Protein AF-T1G9U5-F1 (afdb_monomer_lite)

Organism: Helobdella robusta (NCBI:txid6412)

Secondary structure (DSSP, 8-state):
--SSSSHHHHHHHHHHHHHTS-S----HHHHHHHHHHHHHTS-HHHHHHHHHHHHHHHHS-PPPPTTS-HHHHHHHTTS-HHHHHHHHHHHHTT--

pLDDT: mean 75.55, std 17.42, range [41.25, 92.25]

Structure (mmCIF, N/CA/C/O backbone):
data_AF-T1G9U5-F1
#
_entry.id   AF-T1G9U5-F1
#
loop_
_atom_site.group_PDB
_atom_site.id
_atom_site.type_symbol
_atom_site.label_atom_id
_atom_site.label_alt_id
_atom_site.label_comp_id
_atom_site.label_asym_id
_atom_site.label_entity_id
_atom_site.label_seq_id
_atom_site.pdbx_PDB_ins_code
_atom_site.Cartn_x
_atom_site.Cartn_y
_atom_site.Cartn_z
_atom_site.occupancy
_atom_site.B_iso_or_equiv
_atom_site.auth_seq_id
_atom_site.auth_comp_id
_atom_site.auth_asym_id
_atom_site.auth_atom_id
_atom_site.pdbx_PDB_model_num
ATOM 1 N N . MET A 1 1 ? 8.396 -6.307 -59.328 1.00 52.41 1 MET A N 1
ATOM 2 C CA . MET A 1 1 ? 7.702 -5.249 -58.550 1.00 52.41 1 MET A CA 1
ATOM 3 C C . MET A 1 1 ? 7.329 -5.758 -57.147 1.00 52.41 1 MET A C 1
ATOM 5 O O . MET A 1 1 ? 6.153 -5.801 -56.813 1.00 52.41 1 MET A O 1
ATOM 9 N N . HIS A 1 2 ? 8.297 -6.168 -56.311 1.00 49.94 2 HIS A N 1
ATOM 10 C CA . HIS A 1 2 ? 8.020 -6.821 -55.008 1.00 49.94 2 HIS A CA 1
ATOM 11 C C . HIS A 1 2 ? 8.766 -6.199 -53.807 1.00 49.94 2 HIS A C 1
ATOM 13 O O . HIS A 1 2 ? 8.800 -6.775 -52.731 1.00 49.94 2 HIS A O 1
ATOM 19 N N . GLY A 1 3 ? 9.333 -4.997 -53.957 1.00 46.38 3 GLY A N 1
ATOM 20 C CA . GLY A 1 3 ? 10.149 -4.354 -52.914 1.00 46.38 3 GLY A CA 1
ATOM 21 C C . GLY A 1 3 ? 9.411 -3.410 -51.956 1.00 46.38 3 GLY A C 1
ATOM 22 O O . GLY A 1 3 ? 10.069 -2.718 -51.192 1.00 46.38 3 GLY A O 1
ATOM 23 N N . LYS A 1 4 ? 8.074 -3.310 -52.012 1.00 46.88 4 LYS A N 1
ATOM 24 C CA . LYS A 1 4 ? 7.315 -2.287 -51.256 1.00 46.88 4 LYS A CA 1
ATOM 25 C C . LYS A 1 4 ? 6.398 -2.831 -50.156 1.00 46.88 4 LYS A C 1
ATOM 27 O O . LYS A 1 4 ? 5.920 -2.048 -49.350 1.00 46.88 4 LYS A O 1
ATOM 32 N N . LEU A 1 5 ? 6.176 -4.146 -50.093 1.00 46.72 5 LEU A N 1
ATOM 33 C CA . LEU A 1 5 ? 5.216 -4.748 -49.153 1.00 46.72 5 LEU A CA 1
ATOM 34 C C . LEU A 1 5 ? 5.819 -5.163 -47.801 1.00 46.72 5 LEU A C 1
ATOM 36 O O . LEU A 1 5 ? 5.080 -5.316 -46.838 1.00 46.72 5 LEU A O 1
ATOM 40 N N . ILE A 1 6 ? 7.144 -5.296 -47.697 1.00 51.81 6 ILE A N 1
ATOM 41 C CA . ILE A 1 6 ? 7.803 -5.726 -46.447 1.00 51.81 6 ILE A CA 1
ATOM 42 C C . ILE A 1 6 ? 8.071 -4.533 -45.511 1.00 51.81 6 ILE A C 1
ATOM 44 O O . ILE A 1 6 ? 8.065 -4.679 -44.291 1.00 51.81 6 ILE A O 1
ATOM 48 N N . LEU A 1 7 ? 8.229 -3.323 -46.060 1.00 44.25 7 LEU A N 1
ATOM 49 C CA . LEU A 1 7 ? 8.572 -2.138 -45.266 1.00 44.25 7 LEU A CA 1
ATOM 50 C C . LEU A 1 7 ? 7.390 -1.613 -44.428 1.00 44.25 7 LEU A C 1
ATOM 52 O O . LEU A 1 7 ? 7.592 -1.063 -43.350 1.00 44.25 7 LEU A O 1
ATOM 56 N N . SER A 1 8 ? 6.152 -1.827 -44.881 1.00 49.50 8 SER A N 1
ATOM 57 C CA . SER A 1 8 ? 4.940 -1.370 -44.183 1.00 49.50 8 SER A CA 1
ATOM 58 C C . SER A 1 8 ? 4.572 -2.230 -42.970 1.00 49.50 8 SER A C 1
ATOM 60 O O . SER A 1 8 ? 3.915 -1.741 -42.056 1.00 49.50 8 SER A O 1
ATOM 62 N N . PHE A 1 9 ? 5.008 -3.494 -42.934 1.00 44.62 9 PHE A N 1
ATOM 63 C CA . PHE A 1 9 ? 4.703 -4.410 -41.830 1.00 44.62 9 PHE A CA 1
ATOM 64 C C . PHE A 1 9 ? 5.645 -4.205 -40.632 1.00 44.62 9 PHE A C 1
ATOM 66 O O . PHE A 1 9 ? 5.225 -4.301 -39.482 1.00 44.62 9 PHE A O 1
ATOM 73 N N . LEU A 1 10 ? 6.905 -3.834 -40.891 1.00 47.88 10 LEU A N 1
ATOM 74 C CA . LEU A 1 10 ? 7.883 -3.518 -39.843 1.00 47.88 10 LEU A CA 1
ATOM 75 C C . LEU A 1 10 ? 7.629 -2.153 -39.184 1.00 47.88 10 LEU A C 1
ATOM 77 O O . LEU A 1 10 ? 7.886 -1.995 -37.992 1.00 47.88 10 LEU A O 1
ATOM 81 N N . LEU A 1 11 ? 7.068 -1.185 -39.920 1.00 47.56 11 LEU A N 1
ATOM 82 C CA . LEU A 1 11 ? 6.750 0.136 -39.367 1.00 47.56 11 LEU A CA 1
ATOM 83 C C . LEU A 1 11 ? 5.550 0.099 -38.400 1.00 47.56 11 LEU A C 1
ATOM 85 O O . LEU A 1 11 ? 5.530 0.834 -37.418 1.00 47.56 11 LEU A O 1
ATOM 89 N N . GLY A 1 12 ? 4.578 -0.791 -38.635 1.00 41.84 12 GLY A N 1
ATOM 90 C CA . GLY A 1 12 ? 3.431 -0.982 -37.738 1.00 41.84 12 GLY A CA 1
ATOM 91 C C . GLY A 1 12 ? 3.804 -1.620 -36.394 1.00 41.84 12 GLY A C 1
ATOM 92 O O . GLY A 1 12 ? 3.231 -1.264 -35.365 1.00 41.84 12 GLY A O 1
ATOM 93 N N . LEU A 1 13 ? 4.807 -2.506 -36.377 1.00 43.94 13 LEU A N 1
ATOM 94 C CA . LEU A 1 13 ? 5.268 -3.176 -35.155 1.00 43.94 13 LEU A CA 1
ATOM 95 C C . LEU A 1 13 ? 6.019 -2.220 -34.207 1.00 43.94 13 LEU A C 1
ATOM 97 O O . LEU A 1 13 ? 5.925 -2.356 -32.988 1.00 43.94 13 LEU A O 1
ATOM 101 N N . ALA A 1 14 ? 6.716 -1.219 -34.753 1.00 48.59 14 ALA A N 1
ATOM 102 C CA . ALA A 1 14 ? 7.437 -0.223 -33.958 1.00 48.59 14 ALA A CA 1
ATOM 103 C C . ALA A 1 14 ? 6.493 0.726 -33.193 1.00 48.59 14 ALA A C 1
ATOM 105 O O . ALA A 1 14 ? 6.794 1.117 -32.068 1.00 48.59 14 ALA A O 1
ATOM 106 N N . ILE A 1 15 ? 5.328 1.057 -33.762 1.00 50.03 15 ILE A N 1
ATOM 107 C CA . ILE A 1 15 ? 4.354 1.961 -33.124 1.00 50.03 15 ILE A CA 1
ATOM 108 C C . ILE A 1 15 ? 3.653 1.270 -31.941 1.00 50.03 15 ILE A C 1
ATOM 110 O O . ILE A 1 15 ? 3.416 1.899 -30.912 1.00 50.03 15 ILE A O 1
ATOM 114 N N . VAL A 1 16 ? 3.387 -0.037 -32.037 1.00 46.12 16 VAL A N 1
ATOM 115 C CA . VAL A 1 16 ? 2.782 -0.810 -30.935 1.00 46.12 16 VAL A CA 1
ATOM 116 C C . VAL A 1 16 ? 3.756 -0.987 -29.761 1.00 46.12 16 VAL A C 1
ATOM 118 O O . VAL A 1 16 ? 3.327 -0.947 -28.610 1.00 46.12 16 VAL A O 1
ATOM 121 N N . LEU A 1 17 ? 5.063 -1.102 -30.025 1.00 45.94 17 LEU A N 1
ATOM 122 C CA . LEU A 1 17 ? 6.086 -1.147 -28.970 1.00 45.94 17 LEU A CA 1
ATOM 123 C C . LEU A 1 17 ? 6.320 0.217 -28.296 1.00 45.94 17 LEU A C 1
ATOM 125 O O . LEU A 1 17 ? 6.642 0.255 -27.112 1.00 45.94 17 LEU A O 1
ATOM 129 N N . LEU A 1 18 ? 6.099 1.331 -29.002 1.00 42.78 18 LEU A N 1
ATOM 130 C CA . LEU A 1 18 ? 6.149 2.682 -28.421 1.00 42.78 18 LEU A CA 1
ATOM 131 C C . LEU A 1 18 ? 4.950 2.982 -27.505 1.00 42.78 18 LEU A C 1
ATOM 133 O O . LEU A 1 18 ? 5.103 3.685 -26.512 1.00 42.78 18 LEU A O 1
ATOM 137 N N . VAL A 1 19 ? 3.778 2.401 -27.778 1.00 44.56 19 VAL A N 1
ATOM 138 C CA . VAL A 1 19 ? 2.559 2.590 -26.964 1.00 44.56 19 VAL A CA 1
ATOM 139 C C . VAL A 1 19 ? 2.607 1.867 -25.608 1.00 44.56 19 VAL A C 1
ATOM 141 O O . VAL A 1 19 ? 1.878 2.243 -24.692 1.00 44.56 19 VAL A O 1
ATOM 144 N N . GLN A 1 20 ? 3.474 0.866 -25.423 1.00 41.25 20 GLN A N 1
ATOM 145 C CA . GLN A 1 20 ? 3.633 0.193 -24.122 1.00 41.25 20 GLN A CA 1
ATOM 146 C C . GLN A 1 20 ? 4.611 0.895 -23.165 1.00 41.25 20 GLN A C 1
ATOM 148 O O . GLN A 1 20 ? 4.674 0.522 -21.994 1.00 41.25 20 GLN A O 1
ATOM 153 N N . ALA A 1 21 ? 5.339 1.916 -23.628 1.00 42.72 21 ALA A N 1
ATOM 154 C CA . ALA A 1 21 ? 6.296 2.658 -22.806 1.00 42.72 21 ALA A CA 1
ATOM 155 C C . ALA A 1 21 ? 5.669 3.827 -22.020 1.00 42.72 21 ALA A C 1
ATOM 157 O O . ALA A 1 21 ? 6.332 4.380 -21.149 1.00 42.72 21 ALA A O 1
ATOM 158 N N . ASP A 1 22 ? 4.410 4.183 -22.300 1.00 41.34 22 ASP A N 1
ATOM 159 C CA . ASP A 1 22 ? 3.801 5.438 -21.830 1.00 41.34 22 ASP A CA 1
ATOM 160 C C . ASP A 1 22 ? 2.601 5.228 -20.887 1.00 41.34 22 ASP A C 1
ATOM 162 O O . ASP A 1 22 ? 1.674 6.032 -20.808 1.00 41.34 22 ASP A O 1
ATOM 166 N N . GLN A 1 23 ? 2.592 4.118 -20.141 1.00 46.56 23 GLN A N 1
ATOM 167 C CA . GLN A 1 23 ? 1.864 4.110 -18.871 1.00 46.56 23 GLN A CA 1
ATOM 168 C C . GLN A 1 23 ? 2.743 4.874 -17.882 1.00 46.56 23 GLN A C 1
ATOM 170 O O . GLN A 1 23 ? 3.858 4.405 -17.637 1.00 46.56 23 GLN A O 1
ATOM 175 N N . PRO A 1 24 ? 2.304 6.009 -17.306 1.00 55.09 24 PRO A N 1
ATOM 176 C CA . PRO A 1 24 ? 3.102 6.696 -16.307 1.00 55.09 24 PRO A CA 1
ATOM 177 C C . PRO A 1 24 ? 3.357 5.710 -15.169 1.00 55.09 24 PRO A C 1
ATOM 179 O O . PRO A 1 24 ? 2.445 5.326 -14.434 1.00 55.09 24 PRO A O 1
ATOM 182 N N . THR A 1 25 ? 4.597 5.234 -15.058 1.00 61.38 25 THR A N 1
ATOM 183 C CA . THR A 1 25 ? 5.056 4.500 -13.885 1.00 61.38 25 THR A CA 1
ATOM 184 C C . THR A 1 25 ? 4.785 5.399 -12.694 1.00 61.38 25 THR A C 1
ATOM 186 O O . THR A 1 25 ? 5.385 6.467 -12.587 1.00 61.38 2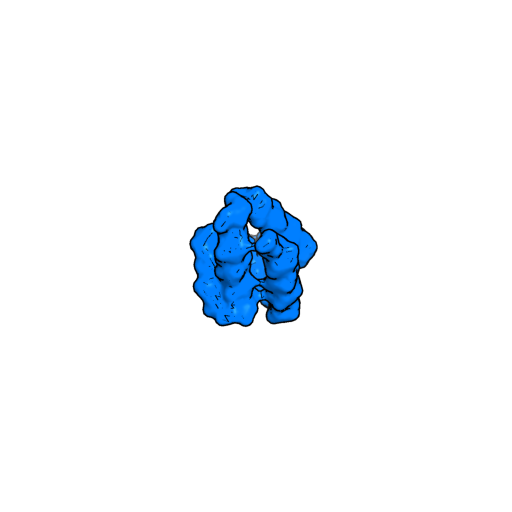5 THR A O 1
ATOM 189 N N . LEU A 1 26 ? 3.829 5.000 -11.849 1.00 67.81 26 LEU A N 1
ATOM 190 C CA . LEU A 1 26 ? 3.528 5.728 -10.626 1.00 67.81 26 LEU A CA 1
ATOM 191 C C . LEU A 1 26 ? 4.827 5.882 -9.838 1.00 67.81 26 LEU A C 1
ATOM 193 O O . LEU A 1 26 ? 5.513 4.888 -9.592 1.00 67.81 26 LEU A O 1
ATOM 197 N N . SER A 1 27 ? 5.166 7.114 -9.466 1.00 82.00 27 SER A N 1
ATOM 198 C CA . SER A 1 27 ? 6.303 7.349 -8.584 1.00 82.00 27 SER A CA 1
ATOM 199 C C . SER A 1 27 ? 6.041 6.704 -7.225 1.00 82.00 27 SER A C 1
ATOM 201 O O . SER A 1 27 ? 4.893 6.491 -6.825 1.00 82.00 27 SER A O 1
ATOM 203 N N . PHE A 1 28 ? 7.104 6.419 -6.480 1.00 79.62 28 PHE A N 1
ATOM 204 C CA . PHE A 1 28 ? 6.978 5.814 -5.159 1.00 79.62 28 PHE A CA 1
ATOM 205 C C . PHE A 1 28 ? 6.092 6.640 -4.204 1.00 79.62 28 PHE A C 1
ATOM 207 O O . PHE A 1 28 ? 5.240 6.097 -3.500 1.00 79.62 28 PHE A O 1
ATOM 214 N N . GLU A 1 29 ? 6.176 7.969 -4.278 1.00 83.81 29 GLU A N 1
ATOM 215 C CA . GLU A 1 29 ? 5.300 8.878 -3.529 1.00 83.81 29 GLU A CA 1
ATOM 216 C C . GLU A 1 29 ? 3.825 8.774 -3.954 1.00 83.81 29 GLU A C 1
ATOM 218 O O . GLU A 1 29 ? 2.923 8.799 -3.116 1.00 83.81 29 GLU A O 1
ATOM 223 N N . GLN A 1 30 ? 3.546 8.572 -5.246 1.00 83.62 30 GLN A N 1
ATOM 224 C CA . GLN A 1 30 ? 2.181 8.319 -5.720 1.00 83.62 30 GLN A CA 1
ATOM 225 C C . GLN A 1 30 ? 1.651 6.960 -5.243 1.00 83.62 30 GLN A C 1
ATOM 227 O O . GLN A 1 30 ? 0.451 6.830 -4.988 1.00 83.62 30 GLN A O 1
ATOM 232 N N . ILE A 1 31 ? 2.522 5.956 -5.094 1.00 83.06 31 ILE A N 1
ATOM 233 C CA . ILE A 1 31 ? 2.161 4.655 -4.516 1.00 83.06 31 ILE A CA 1
ATOM 234 C C . ILE A 1 31 ? 1.781 4.830 -3.041 1.00 83.06 31 ILE A C 1
ATOM 236 O O . ILE A 1 31 ? 0.699 4.387 -2.651 1.00 83.06 31 ILE A O 1
ATOM 240 N N . LYS A 1 32 ? 2.590 5.546 -2.245 1.00 85.19 32 LYS A N 1
ATOM 241 C CA . LYS A 1 32 ? 2.261 5.873 -0.843 1.00 85.19 32 LYS A CA 1
ATOM 242 C C . LYS A 1 32 ? 0.924 6.605 -0.729 1.00 85.19 32 LYS A C 1
ATOM 244 O O . LYS A 1 32 ? 0.073 6.192 0.057 1.00 85.19 32 LYS A O 1
ATOM 249 N N . ALA A 1 33 ? 0.701 7.631 -1.554 1.00 86.06 33 ALA A N 1
ATOM 250 C CA . ALA A 1 33 ? -0.542 8.401 -1.552 1.00 86.06 33 ALA A CA 1
ATOM 251 C C . ALA A 1 33 ? -1.772 7.529 -1.860 1.00 86.06 33 ALA A C 1
ATOM 253 O O . ALA A 1 33 ? -2.771 7.590 -1.145 1.00 86.06 33 ALA A O 1
ATOM 254 N N . LYS A 1 34 ? -1.690 6.649 -2.866 1.00 83.81 34 LYS A N 1
ATOM 255 C CA . LYS A 1 34 ? -2.781 5.714 -3.196 1.00 83.81 34 LYS A CA 1
ATOM 256 C C . LYS A 1 34 ? -3.020 4.677 -2.103 1.00 83.81 34 LYS A C 1
ATOM 258 O O . LYS A 1 34 ? -4.169 4.328 -1.828 1.00 83.81 34 LYS A O 1
ATOM 263 N N . CYS A 1 35 ? -1.955 4.184 -1.474 1.00 83.94 35 CYS A N 1
ATOM 264 C CA . CYS A 1 35 ? -2.070 3.317 -0.309 1.00 83.94 35 CYS A CA 1
ATOM 265 C C . CYS A 1 35 ? -2.800 4.041 0.831 1.00 83.94 35 CYS A C 1
ATOM 267 O O . CYS A 1 35 ? -3.744 3.482 1.382 1.00 83.94 35 CYS A O 1
ATOM 269 N N . LEU A 1 36 ? -2.453 5.298 1.121 1.00 84.88 36 LEU A N 1
ATOM 270 C CA . LEU A 1 36 ? -3.111 6.107 2.149 1.00 84.88 36 LEU A CA 1
ATOM 271 C C . LEU A 1 36 ? -4.597 6.353 1.851 1.00 84.88 36 LEU A C 1
ATOM 273 O O . LEU A 1 36 ? -5.441 6.133 2.721 1.00 84.88 36 LEU A O 1
ATOM 277 N N . GLU A 1 37 ? -4.938 6.758 0.623 1.00 85.75 37 GLU A N 1
ATOM 278 C CA . GLU A 1 37 ? -6.333 6.896 0.179 1.00 85.75 37 GLU A CA 1
ATOM 279 C C . GLU A 1 37 ? -7.114 5.609 0.452 1.00 85.75 37 GLU A C 1
ATOM 281 O O . GLU A 1 37 ? -8.214 5.644 1.007 1.00 85.75 37 GLU A O 1
ATOM 286 N N . ARG A 1 38 ? -6.519 4.452 0.139 1.00 82.38 38 ARG A N 1
ATOM 287 C CA . ARG A 1 38 ? -7.150 3.158 0.380 1.00 82.38 38 ARG A CA 1
ATOM 288 C C . ARG A 1 38 ? -7.300 2.858 1.866 1.00 82.38 38 ARG A C 1
ATOM 290 O O . ARG A 1 38 ? -8.378 2.421 2.266 1.00 82.38 38 ARG A O 1
ATOM 297 N N . VAL A 1 39 ? -6.277 3.103 2.678 1.00 84.38 39 VAL A N 1
ATOM 298 C CA . VAL A 1 39 ? -6.312 2.900 4.137 1.00 84.38 39 VAL A CA 1
ATOM 299 C C . VAL A 1 39 ? -7.432 3.708 4.785 1.00 84.38 39 VAL A C 1
ATOM 301 O O . VAL A 1 39 ? -8.145 3.192 5.646 1.00 84.38 39 VAL A O 1
ATOM 304 N N . ASN A 1 40 ? -7.666 4.930 4.309 1.00 85.44 40 ASN A N 1
ATOM 305 C CA . ASN A 1 40 ? -8.754 5.779 4.791 1.00 85.44 40 ASN A CA 1
ATOM 306 C C . ASN A 1 40 ? -10.152 5.234 4.453 1.00 85.44 40 ASN A C 1
ATOM 308 O O . ASN A 1 40 ? -11.104 5.538 5.166 1.00 85.44 40 ASN A O 1
ATOM 312 N N . THR A 1 41 ? -10.285 4.382 3.428 1.00 85.31 41 THR A N 1
ATOM 313 C CA . THR A 1 41 ? -11.548 3.672 3.134 1.00 85.31 41 THR A CA 1
ATOM 314 C C . THR A 1 41 ? -11.777 2.439 4.010 1.00 85.31 41 THR A C 1
ATOM 316 O O . THR A 1 41 ? -12.869 1.872 3.988 1.00 85.31 41 THR A O 1
ATOM 319 N N . ILE A 1 42 ? -10.763 1.986 4.756 1.00 84.56 42 ILE A N 1
ATOM 320 C CA . ILE A 1 42 ? -10.875 0.810 5.620 1.00 84.56 42 ILE A CA 1
ATOM 321 C C . ILE A 1 42 ? -11.488 1.237 6.964 1.00 84.56 42 ILE A C 1
ATOM 323 O O . ILE A 1 42 ? -10.956 2.160 7.598 1.00 84.56 42 ILE A O 1
ATOM 327 N N . PRO A 1 43 ? -12.561 0.565 7.431 1.00 87.69 43 PRO A N 1
ATOM 328 C CA . PRO A 1 43 ? -13.103 0.777 8.770 1.00 87.69 43 PRO A CA 1
ATOM 329 C C . PRO A 1 43 ? -12.009 0.649 9.832 1.00 87.69 43 PRO A C 1
ATOM 331 O O . PRO A 1 43 ? -11.209 -0.281 9.782 1.00 8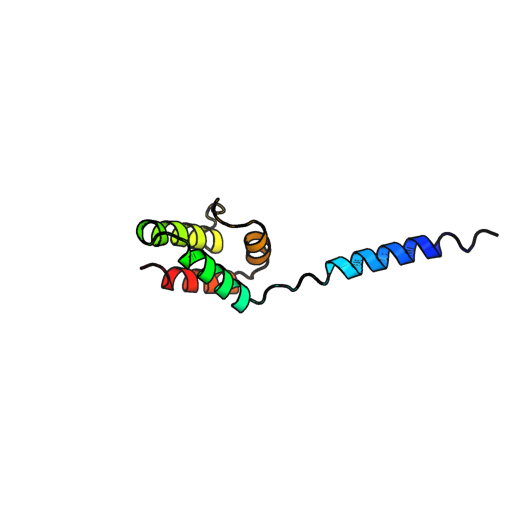7.69 43 PRO A O 1
ATOM 334 N N . VAL A 1 44 ? -11.977 1.561 10.809 1.00 85.56 44 VAL A N 1
ATOM 335 C CA . VAL A 1 44 ? -10.899 1.620 11.818 1.00 85.56 44 VAL A CA 1
ATOM 336 C C . VAL A 1 44 ? -10.709 0.278 12.536 1.00 85.56 44 VAL A C 1
ATOM 338 O O . VAL A 1 44 ? -9.575 -0.166 12.683 1.00 85.56 44 VAL A O 1
ATOM 341 N N . GLY A 1 45 ? -11.802 -0.415 12.878 1.00 86.62 45 GLY A N 1
ATOM 342 C CA . GLY A 1 45 ? -11.757 -1.728 13.538 1.00 86.62 45 GLY A CA 1
ATOM 343 C C . GLY A 1 45 ? -11.144 -2.862 12.705 1.00 86.62 45 GLY A C 1
ATOM 344 O O . GLY A 1 45 ? -10.747 -3.872 13.268 1.00 86.62 45 GLY A O 1
ATOM 345 N N . GLU A 1 46 ? -11.022 -2.698 11.386 1.00 86.50 46 GLU A N 1
ATOM 346 C CA . GLU A 1 46 ? -10.410 -3.681 10.478 1.00 86.50 46 GLU A CA 1
ATOM 347 C C . GLU A 1 46 ? -9.057 -3.209 9.922 1.00 86.50 46 GLU A C 1
ATOM 349 O O . GLU A 1 46 ? -8.376 -3.943 9.200 1.00 86.50 46 GLU A O 1
ATOM 354 N N . ARG A 1 47 ? -8.666 -1.962 10.210 1.00 86.94 47 ARG A N 1
ATOM 355 C CA . ARG A 1 47 ? -7.506 -1.320 9.587 1.00 86.94 47 ARG A CA 1
ATOM 356 C C . ARG A 1 47 ? -6.208 -2.031 9.936 1.00 86.94 47 ARG A C 1
ATOM 358 O O . ARG A 1 47 ? -5.448 -2.329 9.021 1.00 86.94 47 ARG A O 1
ATOM 365 N N . GLY A 1 48 ? -5.991 -2.337 11.215 1.00 86.81 48 GLY A N 1
ATOM 366 C CA . GLY A 1 48 ? -4.775 -3.010 11.675 1.00 86.81 48 GLY A CA 1
ATOM 367 C C . GLY A 1 48 ? -4.574 -4.367 11.002 1.00 86.81 48 GLY A C 1
ATOM 368 O O . GLY A 1 48 ? -3.534 -4.605 10.402 1.00 86.81 48 GLY A O 1
ATOM 369 N N . GLU A 1 49 ? -5.603 -5.218 10.989 1.00 89.06 49 GLU A N 1
ATOM 370 C CA . GLU A 1 49 ? -5.517 -6.542 10.362 1.00 89.06 49 GLU A CA 1
ATOM 371 C C . GLU A 1 49 ? -5.264 -6.456 8.849 1.00 89.06 49 GLU A C 1
ATOM 373 O O . GLU A 1 49 ? -4.427 -7.177 8.303 1.00 89.06 49 GLU A O 1
ATOM 378 N N . ARG A 1 50 ? -5.963 -5.558 8.142 1.00 88.88 50 ARG A N 1
ATOM 379 C CA . ARG A 1 50 ? -5.787 -5.413 6.690 1.00 88.88 50 ARG A CA 1
ATOM 380 C C . ARG A 1 50 ? -4.430 -4.820 6.321 1.00 88.88 50 ARG A C 1
ATOM 382 O O . ARG A 1 50 ? -3.859 -5.231 5.312 1.00 88.88 50 ARG A O 1
ATOM 389 N N . LEU A 1 51 ? -3.925 -3.880 7.119 1.00 89.62 51 LEU A N 1
ATOM 390 C CA . LEU A 1 51 ? -2.583 -3.327 6.959 1.00 89.62 51 LEU A CA 1
ATOM 391 C C . LEU A 1 51 ? -1.513 -4.377 7.247 1.00 89.62 51 LEU A C 1
ATOM 393 O O . LEU A 1 51 ? -0.597 -4.516 6.444 1.00 89.62 51 LEU A O 1
ATOM 397 N N . GLN A 1 52 ? -1.678 -5.177 8.302 1.00 90.19 52 GLN A N 1
ATOM 398 C CA . GLN A 1 52 ? -0.746 -6.254 8.625 1.00 90.19 52 GLN A CA 1
ATOM 399 C C . GLN A 1 52 ? -0.635 -7.265 7.480 1.00 90.19 52 GLN A C 1
ATOM 401 O O . GLN A 1 52 ? 0.466 -7.589 7.052 1.00 90.19 52 GLN A O 1
ATOM 406 N N . ARG A 1 53 ? -1.760 -7.681 6.882 1.00 89.31 53 ARG A N 1
ATOM 407 C CA . ARG A 1 53 ? -1.738 -8.567 5.702 1.00 89.31 53 ARG A CA 1
ATOM 408 C C . ARG A 1 53 ? -1.039 -7.935 4.494 1.00 89.31 53 ARG A C 1
ATOM 410 O O . ARG A 1 53 ? -0.422 -8.645 3.705 1.00 89.31 53 ARG A O 1
ATOM 417 N N . ALA A 1 54 ? -1.159 -6.619 4.313 1.00 88.69 54 ALA A N 1
ATOM 418 C CA . ALA A 1 54 ? -0.459 -5.909 3.245 1.00 88.69 54 ALA A CA 1
ATOM 419 C C . ALA A 1 54 ? 1.054 -5.844 3.504 1.00 88.69 54 ALA A C 1
ATOM 421 O O . ALA A 1 54 ? 1.828 -6.062 2.578 1.00 88.69 54 ALA A O 1
ATOM 422 N N . ILE A 1 55 ? 1.470 -5.609 4.751 1.00 89.75 55 ILE A N 1
ATOM 423 C CA . ILE A 1 55 ? 2.874 -5.659 5.178 1.00 89.75 55 ILE A CA 1
ATOM 424 C C . ILE A 1 55 ? 3.438 -7.065 4.962 1.00 89.75 55 ILE A C 1
ATOM 426 O O . ILE A 1 55 ? 4.476 -7.217 4.323 1.00 89.75 55 ILE A O 1
ATOM 430 N N . ASP A 1 56 ? 2.718 -8.098 5.396 1.00 90.44 56 ASP A N 1
ATOM 431 C CA . ASP A 1 56 ? 3.160 -9.481 5.234 1.00 90.44 56 ASP A CA 1
ATOM 432 C C . ASP A 1 56 ? 3.338 -9.850 3.758 1.00 90.44 56 ASP A C 1
ATOM 434 O O . ASP A 1 56 ? 4.310 -10.514 3.400 1.00 90.44 56 ASP A O 1
ATOM 438 N N . TYR A 1 57 ? 2.448 -9.377 2.882 1.00 90.38 57 TYR A N 1
ATOM 439 C CA . TYR A 1 57 ? 2.596 -9.536 1.435 1.00 90.38 57 TYR A CA 1
ATOM 440 C C . TYR A 1 57 ? 3.837 -8.824 0.875 1.00 90.38 57 TYR A C 1
ATOM 442 O O . TYR A 1 57 ? 4.507 -9.365 -0.001 1.00 90.38 57 TYR A O 1
ATOM 450 N N . LEU A 1 58 ? 4.153 -7.626 1.376 1.00 87.69 58 LEU A N 1
ATOM 451 C CA . LEU A 1 58 ? 5.280 -6.827 0.894 1.00 87.69 58 LEU A CA 1
ATOM 452 C C . LEU A 1 58 ? 6.637 -7.406 1.296 1.00 87.69 58 LEU A C 1
ATOM 454 O O . LEU A 1 58 ? 7.543 -7.407 0.468 1.00 87.69 58 LEU A O 1
ATOM 458 N N . VAL A 1 59 ? 6.787 -7.860 2.546 1.00 91.25 59 VAL A N 1
ATOM 459 C CA . VAL A 1 59 ? 8.113 -8.163 3.123 1.00 91.25 59 VAL A CA 1
ATOM 460 C C . VAL A 1 59 ? 8.235 -9.534 3.795 1.00 91.25 59 VAL A C 1
ATOM 462 O O . VAL A 1 59 ? 9.350 -9.983 4.043 1.00 91.25 59 VAL A O 1
ATOM 465 N N . HIS A 1 60 ? 7.133 -10.241 4.063 1.00 85.38 60 HIS A N 1
ATOM 466 C CA . HIS A 1 60 ? 7.160 -11.546 4.748 1.00 85.38 60 HIS A CA 1
ATOM 467 C C . HIS A 1 60 ? 6.749 -12.727 3.853 1.00 85.38 60 HIS A C 1
ATOM 469 O O . HIS A 1 60 ? 6.618 -13.850 4.337 1.00 85.38 60 HIS A O 1
ATOM 475 N N . GLY A 1 61 ? 6.535 -12.500 2.552 1.00 84.69 61 GLY A N 1
ATOM 476 C CA . GLY A 1 61 ? 6.086 -13.543 1.621 1.00 84.69 61 GLY A CA 1
ATOM 477 C C . GLY A 1 61 ? 4.649 -14.013 1.875 1.00 84.69 61 GLY A C 1
ATOM 478 O O . GLY A 1 61 ? 4.283 -15.131 1.509 1.00 84.69 61 GLY A O 1
ATOM 479 N N . GLY A 1 62 ? 3.838 -13.176 2.526 1.00 85.81 62 GLY A N 1
ATOM 480 C CA . GLY A 1 62 ? 2.430 -13.434 2.793 1.00 85.81 62 GLY A CA 1
ATOM 481 C C . GLY A 1 62 ? 1.592 -13.524 1.517 1.00 85.81 62 GLY A C 1
ATOM 482 O O . GLY A 1 62 ? 2.006 -13.133 0.426 1.00 85.81 62 GLY A O 1
ATOM 483 N N . ALA A 1 63 ? 0.371 -14.040 1.646 1.00 88.00 63 ALA A N 1
ATOM 484 C CA . ALA A 1 63 ? -0.542 -14.120 0.514 1.00 88.00 63 ALA A CA 1
ATOM 485 C C . ALA A 1 63 ? -1.002 -12.723 0.068 1.00 88.00 63 ALA A C 1
ATOM 487 O O . ALA A 1 63 ? -1.302 -11.856 0.891 1.00 88.00 63 ALA A O 1
ATOM 488 N N . ARG A 1 64 ? -1.145 -12.538 -1.249 1.00 84.69 64 ARG A N 1
ATOM 489 C CA . ARG A 1 64 ? -1.715 -11.324 -1.843 1.00 84.69 64 ARG A CA 1
ATOM 490 C C . ARG A 1 64 ? -3.089 -11.015 -1.223 1.00 84.69 64 ARG A C 1
ATOM 492 O O . ARG A 1 64 ? -4.002 -11.837 -1.350 1.00 84.69 64 ARG A O 1
ATOM 499 N N . PRO A 1 65 ? -3.301 -9.829 -0.624 1.00 84.56 65 PRO A N 1
ATOM 500 C CA . PR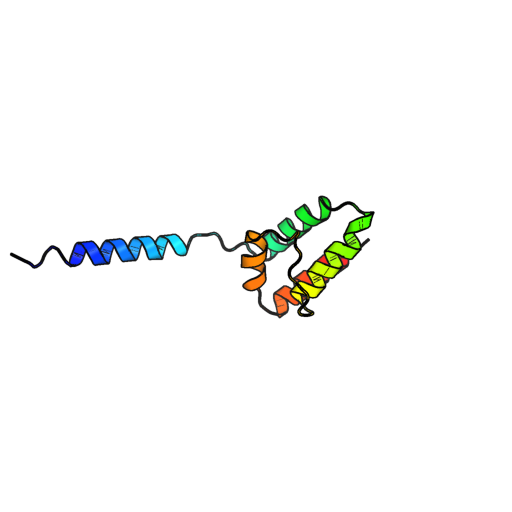O A 1 65 ? -4.592 -9.482 -0.047 1.00 84.56 65 PRO A CA 1
ATOM 501 C C . PRO A 1 65 ? -5.686 -9.435 -1.119 1.00 84.56 65 PRO A C 1
ATOM 503 O O . PRO A 1 65 ? -5.540 -8.765 -2.141 1.00 84.56 65 PRO A O 1
ATOM 506 N N . ALA A 1 66 ? -6.830 -10.079 -0.871 1.00 81.19 66 ALA A N 1
ATOM 507 C CA . ALA A 1 66 ? -7.974 -10.044 -1.794 1.00 81.19 66 ALA A CA 1
ATOM 508 C C . ALA A 1 66 ? -8.486 -8.612 -2.052 1.00 81.19 66 ALA A C 1
ATOM 510 O O . ALA A 1 66 ? -9.035 -8.313 -3.108 1.00 81.19 66 ALA A O 1
ATOM 511 N N . THR A 1 67 ? -8.269 -7.708 -1.096 1.00 76.75 67 THR A N 1
ATOM 512 C CA . THR A 1 67 ? -8.656 -6.295 -1.169 1.00 76.75 67 THR A CA 1
ATOM 513 C C . THR A 1 67 ? -7.671 -5.418 -1.943 1.00 76.75 67 THR A C 1
ATOM 515 O O . THR A 1 67 ? -7.960 -4.229 -2.118 1.00 76.75 67 THR A O 1
ATOM 518 N N . LEU A 1 68 ? -6.522 -5.965 -2.365 1.00 78.75 68 LEU A N 1
ATOM 519 C CA . LEU A 1 68 ? -5.513 -5.260 -3.150 1.00 78.75 68 LEU A CA 1
ATOM 520 C C . LEU A 1 68 ? -5.950 -5.208 -4.624 1.00 78.75 68 LEU A C 1
ATOM 522 O O . LEU A 1 68 ? -6.117 -6.261 -5.251 1.00 78.75 68 LEU A O 1
ATOM 526 N N . PRO A 1 69 ? -6.127 -4.016 -5.216 1.00 78.50 69 PRO A N 1
ATOM 527 C CA . PRO A 1 69 ? -6.417 -3.898 -6.638 1.00 78.50 69 PRO A CA 1
ATOM 528 C C . PRO A 1 69 ? -5.260 -4.417 -7.498 1.00 78.50 69 PRO A C 1
ATOM 530 O O . PRO A 1 69 ? -4.092 -4.213 -7.170 1.00 78.50 69 PRO A O 1
ATOM 533 N N . SER A 1 70 ? -5.575 -5.051 -8.628 1.00 80.31 70 SER A N 1
ATOM 534 C CA . SER A 1 70 ? -4.581 -5.598 -9.566 1.00 80.31 70 SER A CA 1
ATOM 535 C C . SER A 1 70 ? -3.628 -4.542 -10.133 1.00 80.31 70 SER A C 1
ATOM 537 O O . SER A 1 70 ? -2.462 -4.839 -10.364 1.00 80.31 70 SER A O 1
ATOM 539 N N . TYR A 1 71 ? -4.085 -3.299 -10.311 1.00 76.12 71 TYR A N 1
ATOM 540 C CA . TYR A 1 71 ? -3.211 -2.223 -10.779 1.00 76.12 71 TYR A CA 1
ATOM 541 C C . TYR A 1 71 ? -2.162 -1.833 -9.725 1.00 76.12 71 TYR A C 1
ATOM 543 O O . TYR A 1 71 ? -1.007 -1.652 -10.082 1.00 76.12 71 TYR A O 1
ATOM 551 N N . ILE A 1 72 ? -2.520 -1.761 -8.432 1.00 76.94 72 ILE A N 1
ATOM 552 C CA . ILE A 1 72 ? -1.550 -1.486 -7.350 1.00 76.94 72 ILE A CA 1
ATOM 553 C C . ILE A 1 72 ? -0.554 -2.637 -7.250 1.00 76.94 72 ILE A C 1
ATOM 555 O O . ILE A 1 72 ? 0.645 -2.407 -7.152 1.00 76.94 72 ILE A O 1
ATOM 559 N N . ASP A 1 73 ? -1.052 -3.865 -7.342 1.00 82.81 73 ASP A N 1
ATOM 560 C CA . ASP A 1 73 ? -0.241 -5.077 -7.311 1.00 82.81 73 ASP A CA 1
ATOM 561 C C . ASP A 1 73 ? 0.855 -5.086 -8.391 1.00 82.81 73 ASP A C 1
ATOM 563 O O . ASP A 1 73 ? 2.016 -5.343 -8.092 1.00 82.81 73 ASP A O 1
ATOM 567 N N . ALA A 1 74 ? 0.519 -4.687 -9.622 1.00 82.38 74 ALA A N 1
ATOM 568 C CA . ALA A 1 74 ? 1.477 -4.585 -10.725 1.00 82.38 74 ALA A CA 1
ATOM 569 C C . ALA A 1 74 ? 2.558 -3.504 -10.525 1.00 82.38 74 ALA A C 1
ATOM 571 O O . ALA A 1 74 ? 3.609 -3.560 -11.166 1.00 82.38 74 ALA A O 1
ATOM 572 N N . HIS A 1 75 ? 2.300 -2.496 -9.685 1.00 82.00 75 HIS A N 1
ATOM 573 C CA . HIS A 1 75 ? 3.307 -1.506 -9.293 1.00 82.00 75 HIS A CA 1
ATOM 574 C C . HIS A 1 75 ? 4.146 -2.013 -8.122 1.00 82.00 75 HIS A C 1
ATOM 576 O O . HIS A 1 75 ? 5.368 -1.921 -8.172 1.00 82.00 75 HIS A O 1
ATOM 582 N N . VAL A 1 76 ? 3.508 -2.615 -7.117 1.00 81.69 76 VAL A N 1
ATOM 583 C CA . VAL A 1 76 ? 4.175 -3.218 -5.956 1.00 81.69 76 VAL A CA 1
ATOM 584 C C . VAL A 1 76 ? 5.146 -4.322 -6.376 1.00 81.69 76 VAL A C 1
ATOM 586 O O . VAL A 1 76 ? 6.257 -4.392 -5.859 1.00 81.69 76 VAL A O 1
ATOM 589 N N . SER A 1 77 ? 4.783 -5.142 -7.366 1.00 82.25 77 SER A N 1
ATOM 590 C CA . SER A 1 77 ? 5.650 -6.204 -7.885 1.00 82.25 77 SER A CA 1
ATOM 591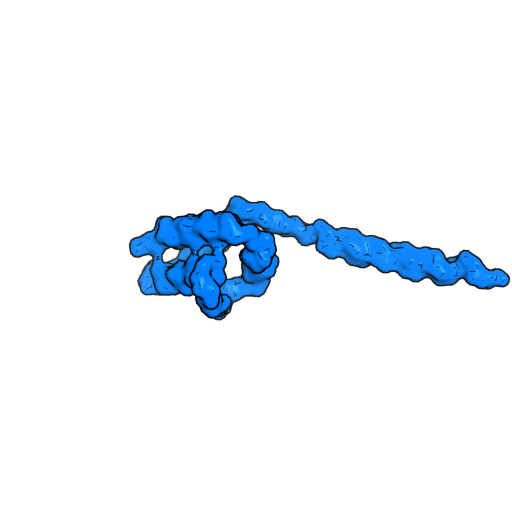 C C . SER A 1 77 ? 6.914 -5.687 -8.582 1.00 82.25 77 SER A C 1
ATOM 593 O O . SER A 1 77 ? 7.832 -6.467 -8.820 1.00 82.25 77 SER A O 1
ATOM 595 N N . LYS A 1 78 ? 6.948 -4.403 -8.962 1.00 85.50 78 LYS A N 1
ATOM 596 C CA . LYS A 1 78 ? 8.091 -3.749 -9.620 1.00 85.50 78 LYS A CA 1
ATOM 597 C C . LYS A 1 78 ? 8.997 -3.002 -8.640 1.00 85.50 78 LYS A C 1
ATOM 599 O O . LY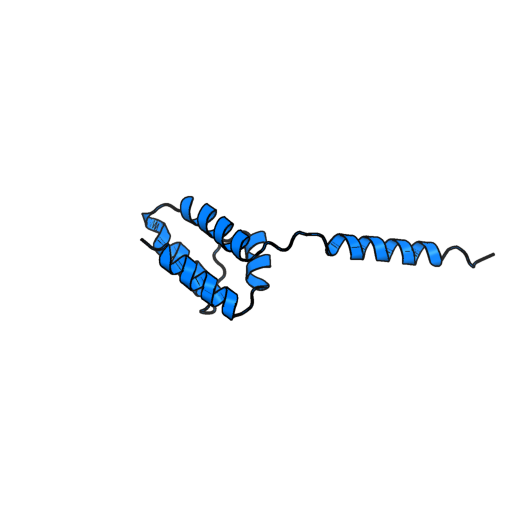S A 1 78 ? 10.053 -2.543 -9.061 1.00 85.50 78 LYS A O 1
ATOM 604 N N . LEU A 1 79 ? 8.580 -2.863 -7.381 1.00 84.88 79 LEU A N 1
ATOM 605 C CA . LEU A 1 79 ? 9.386 -2.234 -6.342 1.00 84.88 79 LEU A CA 1
ATOM 606 C C . LEU A 1 79 ? 10.598 -3.108 -6.015 1.00 84.88 79 LEU A C 1
ATOM 608 O O . LEU A 1 79 ? 10.504 -4.339 -5.977 1.00 84.88 79 LEU A O 1
ATOM 612 N N . SER A 1 80 ? 11.722 -2.456 -5.746 1.00 89.88 80 SER A N 1
ATOM 613 C CA . SER A 1 80 ? 12.886 -3.081 -5.125 1.00 89.88 80 SER A CA 1
ATOM 614 C C . SER A 1 80 ? 12.567 -3.551 -3.704 1.00 89.88 80 SER A C 1
ATOM 616 O O . SER A 1 80 ? 11.600 -3.107 -3.084 1.00 89.88 80 SER A O 1
ATOM 618 N N . GLU A 1 81 ? 13.392 -4.447 -3.164 1.00 88.75 81 GLU A N 1
ATOM 619 C CA . GLU A 1 81 ? 13.229 -4.917 -1.782 1.00 88.75 81 GLU A CA 1
ATOM 620 C C . GLU A 1 81 ? 13.325 -3.764 -0.768 1.00 88.75 81 GLU A C 1
ATOM 622 O O . GLU A 1 81 ? 12.537 -3.710 0.175 1.00 88.75 81 GLU A O 1
ATOM 627 N N . ASP A 1 82 ? 14.197 -2.780 -1.014 1.00 90.12 82 ASP A N 1
ATOM 628 C CA . ASP A 1 82 ? 14.315 -1.582 -0.175 1.00 90.12 82 ASP A CA 1
ATOM 629 C C . ASP A 1 82 ? 13.033 -0.732 -0.209 1.00 90.12 82 ASP A C 1
ATOM 631 O O . ASP A 1 82 ? 12.532 -0.312 0.836 1.00 90.12 82 ASP A O 1
ATOM 635 N N . GLU A 1 83 ? 12.444 -0.528 -1.392 1.00 88.12 83 GLU A N 1
ATOM 636 C CA . GLU A 1 83 ? 11.177 0.201 -1.542 1.00 88.12 83 GLU A CA 1
ATOM 637 C C . GLU A 1 83 ? 9.996 -0.553 -0.919 1.00 88.12 83 GLU A C 1
ATOM 639 O O . GLU A 1 83 ? 9.111 0.068 -0.322 1.00 88.12 83 GLU A O 1
ATOM 644 N N . LYS A 1 84 ? 9.968 -1.889 -1.015 1.00 89.88 84 LYS A N 1
ATOM 645 C CA . LYS A 1 84 ? 8.966 -2.713 -0.320 1.00 89.88 84 LYS A CA 1
ATOM 646 C C . LYS A 1 84 ? 9.103 -2.576 1.192 1.00 89.88 84 LYS A C 1
ATOM 648 O O . LYS A 1 84 ? 8.088 -2.421 1.870 1.00 89.88 84 LYS A O 1
ATOM 653 N N . GLN A 1 85 ? 10.331 -2.567 1.711 1.00 91.31 85 GLN A N 1
ATOM 654 C CA . GLN A 1 85 ? 10.601 -2.372 3.133 1.00 91.31 85 GLN A CA 1
ATOM 655 C C . GLN A 1 85 ? 10.187 -0.976 3.608 1.00 91.31 85 GLN A C 1
ATOM 657 O O . GLN A 1 85 ? 9.613 -0.832 4.690 1.00 91.31 85 GLN A O 1
ATOM 662 N N . GLU A 1 86 ? 10.447 0.061 2.811 1.00 91.75 86 GLU A N 1
ATOM 663 C CA . GLU A 1 86 ? 10.017 1.422 3.126 1.00 91.75 86 GLU A CA 1
ATOM 664 C C . GLU A 1 86 ? 8.489 1.554 3.087 1.00 91.75 86 GLU A C 1
ATOM 666 O O . GLU A 1 86 ? 7.894 2.143 3.993 1.00 91.75 86 GLU A O 1
ATOM 671 N N . LEU A 1 87 ? 7.830 0.951 2.094 1.00 89.06 87 LEU A N 1
ATOM 672 C CA . LEU A 1 87 ? 6.372 0.934 2.014 1.00 89.06 87 LEU A CA 1
ATOM 673 C C . LEU A 1 87 ? 5.753 0.169 3.189 1.00 89.06 87 LEU A C 1
ATOM 675 O O . LEU A 1 87 ? 4.770 0.636 3.760 1.00 89.06 87 LEU A O 1
ATOM 679 N N . ALA A 1 88 ? 6.337 -0.960 3.590 1.00 90.81 88 ALA A N 1
ATOM 680 C CA . ALA A 1 88 ? 5.896 -1.723 4.753 1.00 90.81 88 ALA A CA 1
ATOM 681 C C . ALA A 1 88 ? 5.973 -0.890 6.042 1.00 90.81 88 ALA A C 1
ATOM 683 O O . ALA A 1 88 ? 4.976 -0.788 6.752 1.00 90.81 88 ALA A O 1
ATOM 684 N N . LYS A 1 89 ? 7.100 -0.209 6.293 1.00 92.25 89 LYS A N 1
ATOM 685 C CA . LYS A 1 89 ? 7.257 0.707 7.441 1.00 92.25 89 LYS A CA 1
ATOM 686 C C . LYS A 1 89 ? 6.253 1.857 7.412 1.00 92.25 89 LYS A C 1
ATOM 688 O O . LYS A 1 89 ? 5.714 2.249 8.445 1.00 92.25 89 LYS A O 1
ATOM 693 N N . TYR A 1 90 ? 5.989 2.405 6.227 1.00 90.88 90 TYR A N 1
ATOM 694 C CA . TYR A 1 90 ? 4.976 3.442 6.064 1.00 90.88 90 TYR A CA 1
ATOM 695 C C . TYR A 1 90 ? 3.581 2.919 6.430 1.00 90.88 90 TYR A C 1
ATOM 697 O O . TYR A 1 90 ? 2.883 3.556 7.212 1.00 90.88 90 TYR A O 1
ATOM 705 N N . LEU A 1 91 ? 3.189 1.745 5.928 1.00 89.31 91 LEU A N 1
ATOM 706 C CA . LEU A 1 91 ? 1.908 1.119 6.267 1.00 89.31 91 LEU A CA 1
ATOM 707 C C . LEU A 1 91 ? 1.804 0.774 7.758 1.00 89.31 91 LEU A C 1
ATOM 709 O O . LEU A 1 91 ? 0.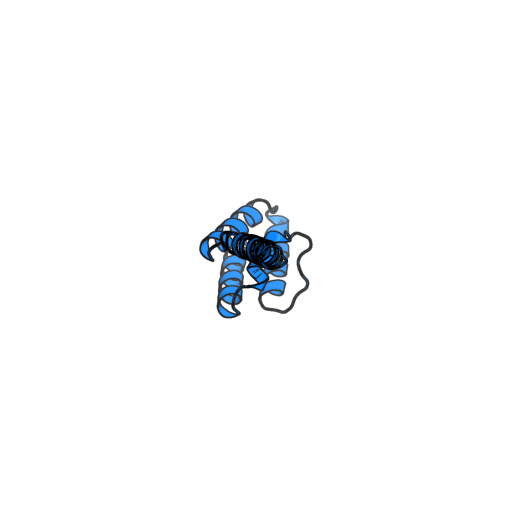738 0.955 8.340 1.00 89.31 91 LEU A O 1
ATOM 713 N N . GLU A 1 92 ? 2.897 0.334 8.378 1.00 90.62 92 GLU A N 1
ATOM 714 C CA . GLU A 1 92 ? 2.971 0.047 9.813 1.00 90.62 92 GLU A CA 1
ATOM 715 C C . GLU A 1 92 ? 2.685 1.302 10.649 1.00 90.62 92 GLU A C 1
ATOM 717 O O . GLU A 1 92 ? 1.902 1.247 11.593 1.00 90.62 92 GLU A O 1
ATOM 722 N N . SER A 1 93 ? 3.198 2.468 10.235 1.00 90.69 93 SER A N 1
ATOM 723 C CA . SER A 1 93 ? 2.912 3.754 10.897 1.00 90.69 93 SER A CA 1
ATOM 724 C C . SER A 1 93 ? 1.447 4.214 10.812 1.00 90.69 93 SER A C 1
ATOM 726 O O . SER A 1 93 ? 1.057 5.149 11.509 1.00 90.69 93 SER A O 1
ATOM 728 N N . LEU A 1 94 ? 0.634 3.581 9.958 1.00 87.06 94 LEU A N 1
ATOM 729 C CA . LEU A 1 94 ? -0.793 3.877 9.790 1.00 87.06 94 LEU A CA 1
ATOM 730 C C . LEU A 1 94 ? -1.702 2.931 10.595 1.00 87.06 94 LEU A C 1
ATOM 732 O O . LEU A 1 94 ? -2.930 3.093 10.558 1.00 87.06 94 LEU A O 1
ATOM 736 N N . ILE A 1 95 ? -1.127 1.938 11.281 1.00 85.44 95 ILE A N 1
ATOM 737 C CA . ILE A 1 95 ? -1.855 1.059 12.196 1.00 85.44 95 ILE A CA 1
ATOM 738 C C . ILE A 1 95 ? -2.179 1.866 13.470 1.00 85.44 95 ILE A C 1
ATOM 740 O O . ILE A 1 95 ? -1.258 2.417 14.072 1.00 85.44 95 ILE A O 1
ATOM 744 N N . PRO A 1 96 ? -3.469 2.003 13.839 1.00 76.31 96 PRO A N 1
ATOM 745 C CA . PRO A 1 96 ? -3.895 2.760 15.016 1.00 76.31 96 PRO A CA 1
ATOM 746 C C . PRO A 1 96 ? -3.582 2.054 16.340 1.00 76.31 96 PRO A C 1
ATOM 748 O O . PRO A 1 96 ? -3.491 0.804 16.344 1.00 76.31 96 PRO A O 1
#

Sequence (96 aa):
MHGKLILSFLLGLAIVLLVQADQPTLSFEQIKAKCLERVNTIPVGERGERLQRAIDYLVHGGARPATLPSYIDAHVSKLSEDEKQELAKYLESLIP

Foldseek 3Di:
DPPPPPVVVVVVVVVVVVVVVPPPLQDLVSLLVVVVVVLVVDDLVCSQVQLVQLLCVLQVVHDDDPSDDPVSVVSSVVDDNVSSVVSNVSSVVSND

Radius of gyration: 20.14 Å; chains: 1; bounding box: 27×23×74 Å